Protein AF-X0YMV4-F1 (afdb_monomer_lite)

Secondary structure (DSSP, 8-state):
--------STTHHHHHHHHHHHHHTT--HHHHHT------TTTSS-SSS-HHHHHHHHHHTT-

InterPro domains:
  IPR016156 FAD/NAD-linked reductase, dimerisation domain superfamily [G3DSA:3.30.390.30] (1-62)
  IPR016156 FAD/NAD-linked reductase, dimerisation domain superfamily [SSF55424] (1-59)

Organism: NCBI:txid412755

pLDDT: mean 92.97, std 3.93, range [83.06, 97.94]

Foldseek 3Di:
DCADDDDDDPVVVVVRVVRVVCVVVVHALVNQLVDDDAADVVPAVDNPDHPRNVVSVVVVVVD

Radius of gyration: 11.51 Å; chains: 1; bounding box: 25×23×28 Å

Sequence (63 aa):
LLGGGISGGRGIGELINVISACIQHRMTAYEVSLFQMGTHPALTASPIVYQLTTAAELAVAKL

Structure (mmCIF, N/CA/C/O backbone):
data_AF-X0YMV4-F1
#
_entry.id   AF-X0YMV4-F1
#
loop_
_atom_site.group_PDB
_atom_site.id
_atom_site.type_symbol
_atom_site.label_atom_id
_atom_site.label_alt_id
_atom_site.label_comp_id
_atom_site.label_asym_id
_atom_site.label_entity_id
_atom_site.label_seq_id
_atom_site.pdbx_PDB_ins_code
_atom_site.Cartn_x
_atom_site.Cartn_y
_atom_site.Cartn_z
_atom_site.occupancy
_atom_site.B_iso_or_equiv
_atom_site.auth_seq_id
_atom_site.auth_comp_id
_atom_site.auth_asym_id
_atom_site.auth_atom_id
_atom_site.pdbx_PDB_model_num
ATOM 1 N N . LEU A 1 1 ? -9.057 -2.152 6.739 1.00 92.62 1 LEU A N 1
ATOM 2 C CA . LEU A 1 1 ? -9.336 -1.645 5.378 1.00 92.62 1 LEU A CA 1
ATOM 3 C C . LEU A 1 1 ? -10.616 -2.294 4.883 1.00 92.62 1 LEU A C 1
ATOM 5 O O . LEU A 1 1 ? -10.752 -3.497 5.054 1.00 92.62 1 LEU A O 1
ATOM 9 N N . LEU A 1 2 ? -11.546 -1.519 4.323 1.00 93.50 2 LEU A N 1
ATOM 10 C CA . LEU A 1 2 ? -12.803 -2.052 3.771 1.00 93.50 2 LEU A CA 1
ATOM 11 C C . LEU A 1 2 ? -12.719 -2.297 2.258 1.00 93.50 2 LEU A C 1
ATOM 13 O O . LEU A 1 2 ? -13.405 -3.164 1.732 1.00 93.50 2 LEU A O 1
ATOM 17 N N . GLY A 1 3 ? -11.880 -1.532 1.564 1.00 94.75 3 GLY A N 1
ATOM 18 C CA . GLY A 1 3 ? -11.751 -1.552 0.114 1.00 94.75 3 GLY A CA 1
ATOM 19 C C . GLY A 1 3 ? -10.791 -0.469 -0.364 1.00 94.75 3 GLY A C 1
ATOM 20 O O . GLY A 1 3 ? -10.282 0.319 0.436 1.00 94.75 3 GLY A O 1
ATOM 21 N N . GLY A 1 4 ? -10.568 -0.427 -1.673 1.00 92.44 4 GLY A N 1
ATOM 22 C CA . GLY A 1 4 ? -9.775 0.598 -2.341 1.00 92.44 4 GLY A CA 1
ATOM 23 C C . GLY A 1 4 ? -9.962 0.519 -3.853 1.00 92.44 4 GLY A C 1
ATOM 24 O O . GLY A 1 4 ? -10.255 -0.548 -4.389 1.00 92.44 4 GLY A O 1
ATOM 25 N N . GLY A 1 5 ? -9.818 1.657 -4.527 1.00 94.00 5 GLY A N 1
ATOM 26 C CA . GLY A 1 5 ? -9.872 1.764 -5.981 1.00 94.00 5 GLY A CA 1
ATOM 27 C C . GLY A 1 5 ? -8.589 2.391 -6.504 1.00 94.00 5 GLY A C 1
ATOM 28 O O . GLY A 1 5 ? -7.985 3.227 -5.833 1.00 94.00 5 GLY A O 1
ATOM 29 N N . ILE A 1 6 ? -8.174 1.978 -7.695 1.00 93.31 6 ILE A N 1
ATOM 30 C CA . ILE A 1 6 ? -6.962 2.467 -8.350 1.00 93.31 6 ILE A CA 1
ATOM 31 C C . ILE A 1 6 ? -7.237 2.705 -9.829 1.00 93.31 6 ILE A C 1
ATOM 33 O O . ILE A 1 6 ? -8.017 1.991 -10.458 1.00 93.31 6 ILE A O 1
ATOM 37 N N . SER A 1 7 ? -6.571 3.706 -10.387 1.00 92.75 7 SER A N 1
ATOM 38 C CA . SER A 1 7 ? -6.644 4.052 -11.803 1.00 92.75 7 SER A CA 1
ATOM 39 C C . SER A 1 7 ? -5.264 4.476 -12.284 1.00 92.75 7 SER A C 1
ATOM 41 O O . SER A 1 7 ? -4.574 5.221 -11.588 1.00 92.75 7 SER A O 1
ATOM 43 N N . GLY A 1 8 ? -4.860 4.023 -13.467 1.00 89.44 8 GLY A N 1
ATOM 44 C CA . GLY A 1 8 ? -3.536 4.300 -14.014 1.00 89.44 8 GLY A CA 1
ATOM 45 C C . GLY A 1 8 ? -3.244 3.480 -15.268 1.00 89.44 8 GLY A C 1
ATOM 46 O O . GLY A 1 8 ? -4.156 2.957 -15.906 1.00 89.44 8 GLY A O 1
ATOM 47 N N . GLY A 1 9 ? -1.962 3.378 -15.624 1.00 87.69 9 GLY A N 1
ATOM 48 C CA . GLY A 1 9 ? -1.499 2.579 -16.762 1.00 87.69 9 GLY A CA 1
ATOM 49 C C . GLY A 1 9 ? -1.583 1.066 -16.526 1.00 87.69 9 GLY A C 1
ATOM 50 O O . GLY A 1 9 ? -2.048 0.602 -15.489 1.00 87.69 9 GLY A O 1
ATOM 51 N N . ARG A 1 10 ? -1.072 0.278 -17.482 1.00 85.88 10 ARG A N 1
ATOM 52 C CA . ARG A 1 10 ? -1.185 -1.197 -17.488 1.00 85.88 10 ARG A CA 1
ATOM 53 C C . ARG A 1 10 ? -0.728 -1.889 -16.194 1.00 85.88 10 ARG A C 1
ATOM 55 O O . ARG A 1 10 ? -1.350 -2.864 -15.798 1.00 85.88 10 ARG A O 1
ATOM 62 N N . GLY A 1 11 ? 0.300 -1.368 -15.521 1.00 84.12 11 GLY A N 1
ATOM 63 C CA . GLY A 1 11 ? 0.821 -1.946 -14.274 1.00 84.12 11 GLY A CA 1
ATOM 64 C C . GLY A 1 11 ? -0.075 -1.748 -13.046 1.00 84.12 11 GLY A C 1
ATOM 65 O O . GLY A 1 11 ? 0.125 -2.408 -12.033 1.00 84.12 11 GLY A O 1
ATOM 66 N N . ILE A 1 12 ? -1.094 -0.879 -13.111 1.00 88.69 12 ILE A N 1
ATOM 67 C CA . ILE A 1 12 ? -1.961 -0.613 -11.954 1.00 88.69 12 ILE A CA 1
ATOM 68 C C . ILE A 1 12 ? -2.788 -1.849 -11.573 1.00 88.69 12 ILE A C 1
ATOM 70 O O . ILE A 1 12 ? -3.121 -2.018 -10.408 1.00 88.69 12 ILE A O 1
ATOM 74 N N . GLY A 1 13 ? -3.078 -2.738 -12.532 1.00 88.62 13 GLY A N 1
ATOM 75 C CA . GLY A 1 13 ? -3.841 -3.961 -12.289 1.00 88.62 13 GLY A CA 1
ATOM 76 C C . GLY A 1 13 ? -3.184 -4.890 -11.269 1.00 88.62 13 GLY A C 1
ATOM 77 O O . GLY A 1 13 ? -3.893 -5.554 -10.529 1.00 88.62 13 GLY A O 1
ATOM 78 N N . GLU A 1 14 ? -1.854 -4.901 -11.156 1.00 90.75 14 GLU A N 1
ATOM 79 C CA . GLU A 1 14 ? -1.168 -5.707 -10.138 1.00 90.75 14 GLU A CA 1
ATOM 80 C C . GLU A 1 14 ? -1.298 -5.100 -8.736 1.00 90.75 14 GLU A C 1
ATOM 82 O O . GLU A 1 14 ? -1.392 -5.827 -7.746 1.00 90.75 14 GLU A O 1
ATOM 87 N N . LEU A 1 15 ? -1.382 -3.771 -8.635 1.00 91.50 15 LEU A N 1
ATOM 88 C CA . LEU A 1 15 ? -1.474 -3.068 -7.356 1.00 91.50 15 LEU A CA 1
ATOM 89 C C . LEU A 1 15 ? -2.799 -3.353 -6.621 1.00 91.50 15 LEU A C 1
ATOM 91 O O . LEU A 1 15 ? -2.844 -3.280 -5.391 1.00 91.50 15 LEU A O 1
ATOM 95 N N . ILE A 1 16 ? -3.863 -3.764 -7.328 1.00 94.25 16 ILE A N 1
ATOM 96 C CA . ILE A 1 16 ? -5.125 -4.168 -6.679 1.00 94.25 16 ILE A CA 1
ATOM 97 C C . ILE A 1 16 ? -4.937 -5.405 -5.794 1.00 94.25 16 ILE A C 1
ATOM 99 O O . ILE A 1 16 ? -5.591 -5.530 -4.759 1.00 94.25 16 ILE A O 1
ATOM 103 N N . ASN A 1 17 ? -3.996 -6.287 -6.149 1.00 93.88 17 ASN A N 1
ATOM 104 C CA . ASN A 1 17 ? -3.695 -7.481 -5.364 1.00 93.88 17 ASN A CA 1
ATOM 105 C C . ASN A 1 17 ? -3.059 -7.108 -4.021 1.00 93.88 17 ASN A C 1
ATOM 107 O O . ASN A 1 17 ? -3.341 -7.753 -3.013 1.00 93.88 17 ASN A O 1
ATOM 111 N N . VAL A 1 18 ? -2.273 -6.025 -3.978 1.00 94.38 18 VAL A N 1
ATOM 112 C CA . VAL A 1 18 ? -1.720 -5.485 -2.726 1.00 94.38 18 VAL A CA 1
ATOM 113 C C . VAL A 1 18 ? -2.847 -5.000 -1.815 1.00 94.38 18 VAL A C 1
ATOM 115 O O . VAL A 1 18 ? -2.878 -5.352 -0.640 1.00 94.38 18 VAL A O 1
ATOM 118 N N . ILE A 1 19 ? -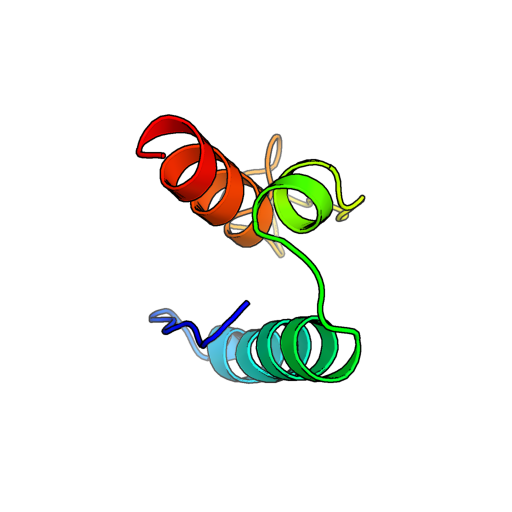3.833 -4.276 -2.359 1.00 95.62 19 ILE A N 1
ATOM 119 C CA . ILE A 1 19 ? -5.015 -3.841 -1.594 1.00 95.62 19 ILE A CA 1
ATOM 120 C C . ILE A 1 19 ? -5.797 -5.055 -1.071 1.00 95.62 19 ILE A C 1
ATOM 122 O O . ILE A 1 19 ? -6.181 -5.079 0.099 1.00 95.62 19 ILE A O 1
ATOM 126 N N . SER A 1 20 ? -5.986 -6.083 -1.905 1.00 96.44 20 SER A N 1
ATOM 127 C CA . SER A 1 20 ? -6.619 -7.343 -1.497 1.00 96.44 20 SER A CA 1
ATOM 128 C C . SER A 1 20 ? -5.868 -8.016 -0.342 1.00 96.44 20 SER A C 1
ATOM 130 O O . SER A 1 20 ? -6.497 -8.453 0.622 1.00 96.44 20 SER A O 1
ATOM 132 N N . ALA A 1 21 ? -4.534 -8.059 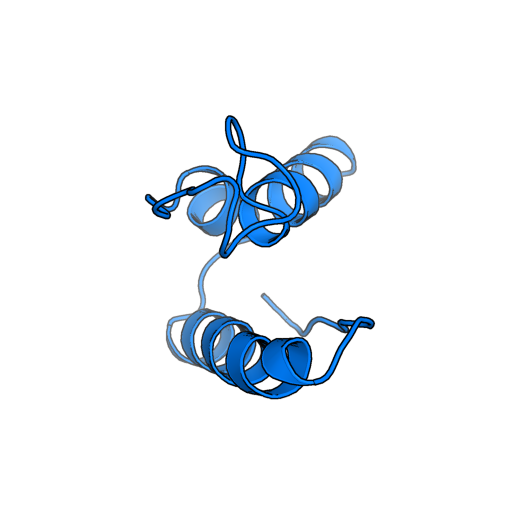-0.392 1.00 96.50 21 ALA A N 1
ATOM 133 C CA . ALA A 1 21 ? -3.712 -8.596 0.690 1.00 96.50 21 ALA A CA 1
ATOM 134 C C . ALA A 1 21 ? -3.873 -7.778 1.983 1.00 96.50 21 ALA A C 1
ATOM 136 O O . ALA A 1 21 ? -4.104 -8.351 3.048 1.00 96.50 21 ALA A O 1
ATOM 137 N N . CYS A 1 22 ? -3.855 -6.444 1.905 1.00 97.00 22 CYS A N 1
ATOM 138 C CA . CYS A 1 22 ? -4.081 -5.586 3.071 1.00 97.00 22 CYS A CA 1
ATOM 139 C C . CYS A 1 22 ? -5.459 -5.824 3.717 1.00 97.00 22 CYS A C 1
ATOM 141 O O . CYS A 1 22 ? -5.578 -5.817 4.944 1.00 97.00 22 CYS A O 1
ATOM 143 N N . ILE A 1 23 ? -6.502 -6.062 2.911 1.00 97.44 23 ILE A N 1
ATOM 144 C CA . ILE A 1 23 ? -7.844 -6.414 3.405 1.00 97.44 23 ILE A CA 1
ATOM 145 C C . ILE A 1 23 ? -7.828 -7.792 4.074 1.00 97.44 23 ILE A C 1
ATOM 147 O O . ILE A 1 23 ? -8.341 -7.933 5.186 1.00 97.44 23 ILE A O 1
ATOM 151 N N . GLN A 1 24 ? -7.209 -8.792 3.439 1.00 97.94 24 GLN A N 1
ATOM 152 C CA . GLN A 1 24 ? -7.095 -10.151 3.979 1.00 97.94 24 GLN A CA 1
ATOM 153 C C . GLN A 1 24 ? -6.375 -10.168 5.335 1.00 97.94 24 GLN A C 1
ATOM 155 O O . GLN A 1 24 ? -6.806 -10.864 6.254 1.00 97.94 24 GLN A O 1
ATOM 160 N N . HIS 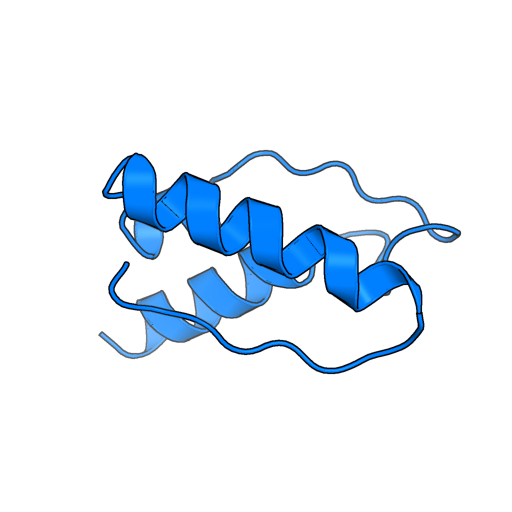A 1 25 ? -5.346 -9.335 5.491 1.00 97.25 25 HIS A N 1
ATOM 161 C CA . HIS A 1 25 ? -4.607 -9.163 6.743 1.00 97.25 25 HIS A CA 1
ATOM 162 C C . HIS A 1 25 ? -5.260 -8.190 7.734 1.00 97.25 25 HIS A C 1
ATOM 164 O O . HIS A 1 25 ? -4.685 -7.911 8.781 1.00 97.25 25 HIS A O 1
ATOM 170 N N . ARG A 1 26 ? -6.461 -7.677 7.434 1.00 97.06 26 ARG A N 1
ATOM 171 C CA . ARG A 1 26 ? -7.184 -6.695 8.258 1.00 97.06 26 ARG A CA 1
ATOM 172 C C . ARG A 1 26 ? -6.362 -5.452 8.622 1.00 97.06 26 ARG A C 1
ATOM 174 O O . ARG A 1 26 ? -6.624 -4.833 9.650 1.00 97.06 26 ARG A O 1
ATOM 181 N N . MET A 1 27 ? -5.444 -5.038 7.751 1.00 97.88 27 MET A N 1
ATOM 182 C CA . MET A 1 27 ? -4.619 -3.853 7.980 1.00 97.88 27 MET A CA 1
ATOM 183 C C . MET A 1 27 ? -5.477 -2.588 8.088 1.00 97.88 27 MET A C 1
ATOM 185 O O . MET A 1 27 ? -6.447 -2.388 7.344 1.00 97.88 27 MET A O 1
ATOM 189 N N . THR A 1 28 ? -5.110 -1.704 9.000 1.00 97.25 28 THR A N 1
ATOM 190 C CA . THR A 1 28 ? -5.652 -0.353 9.163 1.00 97.25 28 THR A CA 1
ATOM 191 C C . THR A 1 28 ? -5.028 0.614 8.152 1.00 97.25 28 THR A C 1
ATOM 193 O O . THR A 1 28 ? -3.957 0.359 7.607 1.00 97.25 28 THR A O 1
ATOM 196 N N . ALA A 1 29 ? -5.682 1.755 7.898 1.00 96.56 29 ALA A N 1
ATOM 197 C CA . ALA A 1 29 ? -5.085 2.806 7.064 1.00 96.56 29 ALA A CA 1
ATOM 198 C C . ALA A 1 29 ? -3.763 3.320 7.668 1.00 96.56 29 ALA A C 1
ATOM 200 O O . ALA A 1 29 ? -2.821 3.606 6.938 1.00 96.56 29 ALA A O 1
ATOM 201 N N . TYR A 1 30 ? -3.667 3.348 9.001 1.00 97.12 30 TYR A N 1
ATOM 202 C CA . TYR A 1 30 ? -2.444 3.705 9.713 1.00 97.12 30 TYR A CA 1
ATOM 203 C C . TYR A 1 30 ? -1.296 2.728 9.421 1.00 97.12 30 TYR A C 1
ATOM 205 O O . TYR A 1 30 ? -0.221 3.153 9.005 1.00 97.12 30 TYR A O 1
ATOM 213 N N . GLU A 1 31 ? -1.526 1.418 9.528 1.00 97.31 31 GLU A N 1
ATOM 214 C CA . GLU A 1 31 ? -0.504 0.411 9.201 1.00 97.31 31 GLU A CA 1
ATOM 215 C C . GLU A 1 31 ? -0.058 0.475 7.736 1.00 97.31 31 GLU A C 1
ATOM 217 O O . GLU A 1 31 ? 1.121 0.285 7.449 1.00 97.31 31 GLU A O 1
ATOM 222 N N . VAL A 1 32 ? -0.967 0.790 6.806 1.00 96.38 32 VAL A N 1
ATOM 223 C CA . VAL A 1 32 ? -0.606 0.966 5.390 1.00 96.38 32 VAL A CA 1
ATOM 224 C C . VAL A 1 32 ? 0.233 2.222 5.171 1.00 96.38 32 VAL A C 1
ATOM 226 O O . VAL A 1 32 ? 1.139 2.185 4.346 1.00 96.38 32 VAL A O 1
ATOM 229 N N . SER A 1 33 ? -0.003 3.304 5.919 1.00 95.62 33 SER A N 1
ATOM 230 C CA . SER A 1 3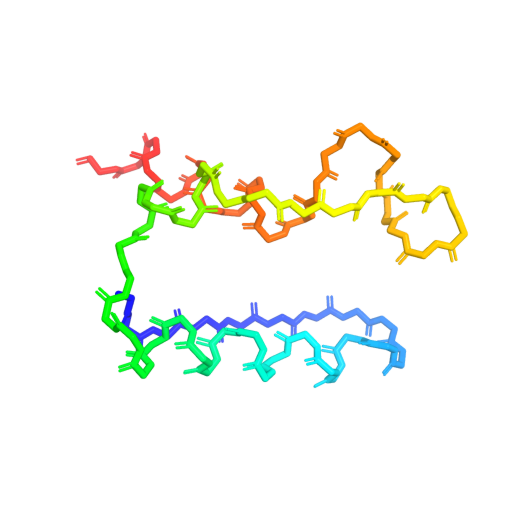3 ? 0.818 4.523 5.823 1.00 95.62 33 SER A CA 1
ATOM 231 C C . SER A 1 33 ? 2.276 4.295 6.245 1.00 95.62 33 SER A C 1
ATOM 233 O O . SER A 1 33 ? 3.182 4.898 5.682 1.00 95.62 33 SER A O 1
ATOM 235 N N . LEU A 1 34 ? 2.512 3.362 7.174 1.00 95.00 34 LEU A N 1
ATOM 236 C CA . LEU A 1 34 ? 3.846 2.993 7.663 1.00 95.00 34 LEU A CA 1
ATOM 237 C C . LEU A 1 34 ? 4.488 1.832 6.886 1.00 95.00 34 LEU A C 1
ATOM 239 O O . LEU A 1 34 ? 5.638 1.459 7.147 1.00 95.00 34 LEU A O 1
ATOM 243 N N . PHE A 1 35 ? 3.753 1.235 5.948 1.00 94.00 35 PHE A N 1
ATOM 244 C CA . PHE A 1 35 ? 4.190 0.045 5.236 1.00 94.00 35 PHE A CA 1
ATOM 245 C C . PHE A 1 35 ? 5.384 0.355 4.328 1.00 94.00 35 PHE A C 1
ATOM 247 O O . PHE A 1 35 ? 5.342 1.257 3.492 1.00 94.00 35 PHE A O 1
ATOM 254 N N . GLN A 1 36 ? 6.462 -0.413 4.483 1.00 91.50 36 GLN A N 1
ATOM 255 C CA . GLN A 1 36 ? 7.702 -0.189 3.746 1.00 91.50 36 GLN A CA 1
ATOM 256 C C . GLN A 1 36 ? 7.540 -0.632 2.289 1.00 91.50 36 GLN A C 1
ATOM 258 O O . GLN A 1 36 ? 7.440 -1.824 1.998 1.00 91.50 36 GLN A O 1
ATOM 263 N N . MET A 1 37 ? 7.526 0.333 1.369 1.00 92.25 37 MET A N 1
ATOM 264 C CA . MET A 1 37 ? 7.445 0.092 -0.073 1.00 92.25 37 MET A CA 1
ATOM 265 C C . MET A 1 37 ? 8.656 0.696 -0.776 1.00 92.25 37 MET A C 1
ATOM 267 O O . MET A 1 37 ? 9.032 1.836 -0.517 1.00 92.25 37 MET A O 1
ATOM 271 N N . GLY A 1 38 ? 9.252 -0.070 -1.689 1.00 91.56 38 GLY A N 1
ATOM 272 C CA . GLY A 1 38 ? 10.336 0.424 -2.531 1.00 91.56 38 GLY A CA 1
ATOM 273 C C . GLY A 1 38 ? 9.826 1.408 -3.583 1.00 91.56 38 GLY A C 1
ATOM 274 O O . GLY A 1 38 ? 8.768 1.204 -4.180 1.00 91.56 38 GLY A O 1
ATOM 275 N N . THR A 1 39 ? 10.604 2.454 -3.843 1.00 93.06 39 THR A N 1
ATOM 276 C CA . THR A 1 39 ? 10.356 3.433 -4.906 1.00 93.06 39 THR A CA 1
ATOM 277 C C . THR A 1 39 ? 11.500 3.410 -5.916 1.00 93.06 39 THR A C 1
ATOM 279 O O . THR A 1 39 ? 12.662 3.205 -5.569 1.00 93.06 39 THR A O 1
ATOM 282 N N . HIS A 1 40 ? 11.183 3.611 -7.195 1.00 92.81 40 HIS A N 1
ATOM 283 C CA . HIS A 1 40 ? 12.187 3.787 -8.245 1.00 92.81 40 HIS A CA 1
ATOM 284 C C . HIS A 1 40 ? 11.593 4.664 -9.352 1.00 92.81 40 HIS A C 1
ATOM 286 O O . HIS A 1 40 ? 10.493 4.360 -9.812 1.00 92.81 40 HIS A O 1
ATOM 292 N N . PRO A 1 41 ? 12.327 5.667 -9.883 1.00 89.69 41 PRO A N 1
ATOM 293 C CA . PRO A 1 41 ? 11.853 6.520 -10.980 1.00 89.69 41 PRO A CA 1
ATOM 294 C C . PRO A 1 41 ? 11.240 5.812 -12.206 1.00 89.69 41 PRO A C 1
ATOM 296 O O . PRO A 1 41 ? 10.441 6.411 -12.911 1.00 89.69 41 PRO A O 1
ATOM 299 N N . ALA A 1 42 ? 11.618 4.558 -12.487 1.00 90.31 42 ALA A N 1
ATOM 300 C CA . ALA A 1 42 ? 11.130 3.792 -13.631 1.00 90.31 42 ALA A CA 1
ATOM 301 C C . ALA A 1 42 ? 9.882 2.947 -13.312 1.00 90.31 42 ALA A C 1
ATOM 303 O O . ALA A 1 42 ? 9.249 2.436 -14.231 1.00 90.31 42 ALA A O 1
ATOM 304 N N . LEU A 1 43 ? 9.545 2.770 -12.028 1.00 86.44 43 LEU A N 1
ATOM 305 C CA . LEU A 1 43 ? 8.505 1.844 -11.558 1.00 86.44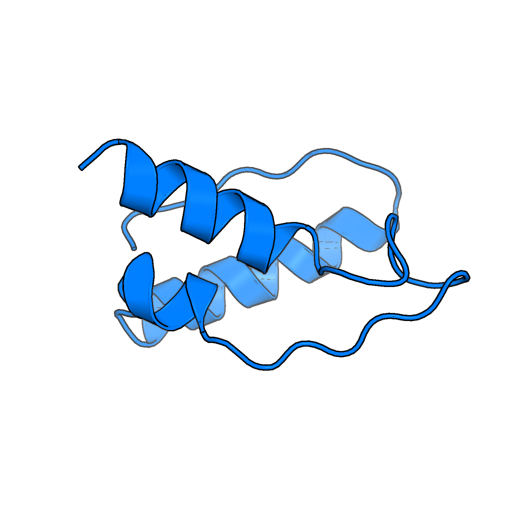 43 LEU A CA 1
ATOM 306 C C . LEU A 1 43 ? 7.392 2.537 -10.765 1.00 86.44 43 LEU A C 1
ATOM 308 O O . LEU A 1 43 ? 6.277 2.024 -10.701 1.00 86.44 43 LEU A O 1
ATOM 312 N N . THR A 1 44 ? 7.671 3.690 -10.157 1.00 88.69 44 THR A N 1
ATOM 313 C CA . THR A 1 44 ? 6.727 4.426 -9.309 1.00 88.69 44 THR A CA 1
ATOM 314 C C . THR A 1 44 ? 6.610 5.869 -9.775 1.00 88.69 44 THR A C 1
ATOM 316 O O . THR A 1 44 ? 7.574 6.461 -10.252 1.00 88.69 44 THR A O 1
ATOM 319 N N . ALA A 1 45 ? 5.426 6.469 -9.622 1.00 85.56 45 ALA A N 1
ATOM 320 C CA . ALA A 1 45 ? 5.197 7.839 -10.093 1.00 85.56 45 ALA A CA 1
ATOM 321 C C . ALA A 1 45 ? 5.974 8.898 -9.283 1.00 85.56 45 ALA A C 1
ATOM 323 O O . ALA A 1 45 ? 6.172 10.015 -9.748 1.00 85.56 45 ALA A O 1
ATOM 324 N N . SER A 1 46 ? 6.431 8.546 -8.079 1.00 86.38 46 SER A N 1
ATOM 325 C CA . SER A 1 46 ? 7.320 9.352 -7.247 1.00 86.38 46 SER A CA 1
ATOM 326 C C . SER A 1 46 ? 8.486 8.480 -6.777 1.00 86.38 46 SER A C 1
ATOM 328 O O . SER A 1 46 ? 8.259 7.332 -6.379 1.00 86.38 46 SER A O 1
ATOM 330 N N . PRO A 1 47 ? 9.730 8.991 -6.819 1.00 84.19 47 PRO A N 1
ATOM 331 C CA . PRO A 1 47 ? 10.895 8.279 -6.308 1.00 84.19 47 PRO A CA 1
ATOM 332 C C . PRO A 1 47 ? 11.067 8.432 -4.790 1.00 84.19 47 PRO A C 1
ATOM 334 O O . PRO A 1 47 ? 11.923 7.765 -4.221 1.00 84.19 47 PRO A O 1
ATOM 337 N N . ILE A 1 48 ? 10.276 9.289 -4.134 1.00 86.94 48 ILE A N 1
ATOM 338 C CA . ILE A 1 48 ? 10.393 9.581 -2.695 1.00 86.94 48 ILE A CA 1
ATOM 339 C C . ILE A 1 48 ? 9.337 8.816 -1.894 1.00 86.94 48 ILE A C 1
ATOM 341 O O . ILE A 1 48 ? 9.648 8.236 -0.862 1.00 86.94 48 ILE A O 1
ATOM 345 N N . VAL A 1 49 ? 8.091 8.810 -2.375 1.00 89.50 49 VAL A N 1
ATOM 346 C CA . VAL A 1 49 ? 6.955 8.179 -1.691 1.00 89.50 49 VAL A CA 1
ATOM 347 C C . VAL A 1 49 ? 6.167 7.296 -2.644 1.00 89.50 49 VAL A C 1
ATOM 349 O O . VAL A 1 49 ? 6.006 7.606 -3.828 1.00 89.50 49 VAL A O 1
ATOM 352 N N . TYR A 1 50 ? 5.666 6.184 -2.122 1.00 94.12 50 TYR A N 1
ATOM 353 C CA . TYR A 1 50 ? 4.831 5.270 -2.881 1.00 94.12 50 TYR A CA 1
ATOM 354 C C . TYR A 1 50 ? 3.369 5.746 -2.882 1.00 94.12 50 TYR A C 1
ATOM 356 O O . TYR A 1 50 ? 2.859 6.272 -1.899 1.00 94.12 50 TYR A O 1
ATOM 364 N N . GLN A 1 51 ? 2.654 5.567 -3.992 1.00 92.50 51 GLN A N 1
ATOM 365 C CA . GLN A 1 51 ? 1.312 6.150 -4.166 1.00 92.50 51 GLN A CA 1
ATOM 366 C C . GLN A 1 51 ? 0.296 5.552 -3.181 1.00 92.50 51 GLN A C 1
ATOM 368 O O . GLN A 1 51 ? -0.592 6.253 -2.702 1.00 92.50 51 GLN A O 1
ATOM 373 N N . LEU A 1 52 ? 0.446 4.264 -2.857 1.00 94.06 52 LEU A N 1
ATOM 374 C CA . LEU A 1 52 ? -0.397 3.572 -1.884 1.00 94.06 52 LEU A CA 1
ATOM 375 C C . LEU A 1 52 ? -0.167 4.069 -0.446 1.00 94.06 52 LEU A C 1
ATOM 377 O O . LEU A 1 52 ? -1.147 4.256 0.273 1.00 94.06 52 LEU A O 1
ATOM 381 N N . THR A 1 53 ? 1.082 4.336 -0.036 1.00 95.06 53 THR A N 1
ATOM 382 C CA . THR A 1 53 ? 1.366 4.901 1.296 1.00 95.06 53 THR A CA 1
ATOM 383 C C . THR A 1 53 ? 0.822 6.322 1.403 1.00 95.06 53 THR A C 1
ATOM 385 O O . THR A 1 53 ? 0.105 6.615 2.355 1.00 95.06 53 THR A O 1
ATOM 388 N N . THR A 1 54 ? 1.022 7.166 0.384 1.00 94.88 54 THR A N 1
ATOM 389 C CA . THR A 1 54 ? 0.439 8.521 0.352 1.00 94.88 54 THR A CA 1
ATOM 390 C C . THR A 1 54 ? -1.093 8.501 0.406 1.00 94.88 54 THR A C 1
ATOM 392 O O . THR A 1 54 ? -1.705 9.299 1.113 1.00 94.88 54 THR A O 1
ATOM 395 N N . ALA A 1 55 ? -1.751 7.579 -0.305 1.00 94.88 55 ALA A N 1
ATOM 396 C CA . ALA A 1 55 ? -3.207 7.438 -0.228 1.00 94.88 55 ALA A CA 1
ATOM 397 C C . ALA A 1 55 ? -3.679 7.055 1.187 1.00 94.88 55 ALA A C 1
ATOM 399 O O . ALA A 1 55 ? -4.705 7.553 1.655 1.00 94.88 55 ALA A O 1
ATOM 400 N N . ALA A 1 56 ? -2.922 6.200 1.876 1.00 96.38 56 ALA A N 1
ATOM 401 C CA . ALA A 1 56 ? -3.204 5.817 3.252 1.00 96.38 56 ALA A CA 1
ATOM 402 C C . ALA A 1 56 ? -2.978 6.975 4.238 1.00 96.38 56 ALA A C 1
ATOM 404 O O . ALA A 1 56 ? -3.833 7.202 5.090 1.00 96.38 56 ALA A O 1
ATOM 405 N N . GLU A 1 57 ? -1.908 7.760 4.080 1.00 96.31 57 GLU A N 1
ATOM 406 C CA . GLU A 1 57 ? -1.665 8.985 4.862 1.00 96.31 57 GLU A CA 1
ATOM 407 C C . GLU A 1 57 ? -2.829 9.977 4.734 1.00 96.31 57 GLU A C 1
ATOM 409 O O . GLU A 1 57 ? -3.330 10.484 5.738 1.00 96.31 57 GLU A O 1
ATOM 414 N N . LEU A 1 58 ? -3.324 10.204 3.512 1.00 96.81 58 LEU A N 1
ATOM 415 C CA . LEU A 1 58 ? -4.478 11.077 3.268 1.00 96.81 58 LEU A CA 1
ATOM 416 C C . LEU A 1 58 ? -5.771 10.551 3.901 1.00 96.81 58 LEU A C 1
ATOM 418 O O . LEU A 1 58 ? -6.620 11.348 4.301 1.00 96.81 58 LEU A O 1
ATOM 422 N N . ALA A 1 59 ? -5.946 9.229 3.967 1.00 96.38 59 ALA A N 1
ATOM 423 C CA . ALA A 1 59 ? -7.082 8.623 4.651 1.00 96.38 59 ALA A CA 1
ATOM 424 C C . ALA A 1 59 ? -6.971 8.798 6.172 1.00 96.38 59 ALA A C 1
ATOM 426 O O . ALA A 1 59 ? -7.952 9.179 6.804 1.00 96.38 59 ALA A O 1
ATOM 427 N N . VAL A 1 60 ? -5.780 8.581 6.740 1.00 97.19 60 VAL A N 1
ATOM 428 C CA . VAL A 1 60 ? -5.500 8.783 8.171 1.00 97.19 60 VAL A CA 1
ATOM 429 C C . VAL A 1 60 ? -5.713 10.241 8.574 1.00 97.19 60 VAL A C 1
ATOM 431 O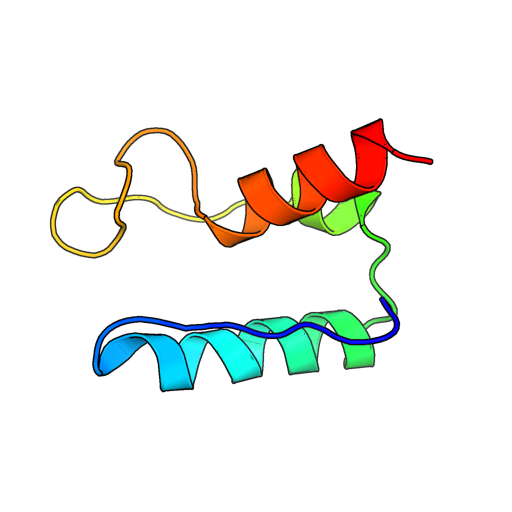 O . VAL A 1 60 ? -6.319 10.495 9.606 1.00 97.19 60 VAL A O 1
ATOM 434 N N . ALA A 1 61 ? -5.287 11.198 7.747 1.00 97.38 61 ALA A N 1
ATOM 435 C CA . ALA A 1 61 ? -5.454 12.628 8.015 1.00 97.38 61 ALA A CA 1
ATOM 436 C C . ALA A 1 61 ? -6.921 13.109 8.031 1.00 97.38 61 ALA A C 1
ATOM 438 O O . ALA A 1 61 ? -7.184 14.239 8.436 1.00 97.38 61 ALA A O 1
ATOM 439 N N . LYS A 1 62 ? -7.867 12.292 7.549 1.00 94.56 62 LYS A N 1
ATOM 440 C CA . LYS A 1 62 ? -9.307 12.601 7.492 1.00 94.56 62 LYS A CA 1
ATOM 441 C C . LYS A 1 62 ? -10.142 11.856 8.542 1.00 94.56 62 LYS A C 1
ATOM 443 O O . LYS A 1 62 ? -11.367 11.975 8.502 1.00 94.56 62 LYS A O 1
ATOM 448 N N . LEU A 1 63 ? -9.505 11.061 9.403 1.00 83.06 63 LEU A N 1
ATOM 449 C CA . LEU A 1 63 ? -10.139 10.416 10.559 1.00 83.06 63 LEU A CA 1
ATOM 450 C C . LEU A 1 63 ? -10.289 11.411 11.712 1.00 83.06 63 LEU A C 1
ATOM 452 O O . LEU A 1 63 ? -11.317 11.300 12.413 1.00 83.06 63 LEU A O 1
#